Protein AF-A0A8I0FAJ4-F1 (afdb_monomer_lite)

Sequence (45 aa):
MNKNRYRIIFSHARGMFIAVAEIVKSKTKQAGQSQGMMEIDSVTS

Structure (mmCIF, N/CA/C/O backbone):
data_AF-A0A8I0FAJ4-F1
#
_entry.id   AF-A0A8I0FAJ4-F1
#
loop_
_atom_site.group_PDB
_atom_site.id
_atom_site.type_symbol
_atom_site.lab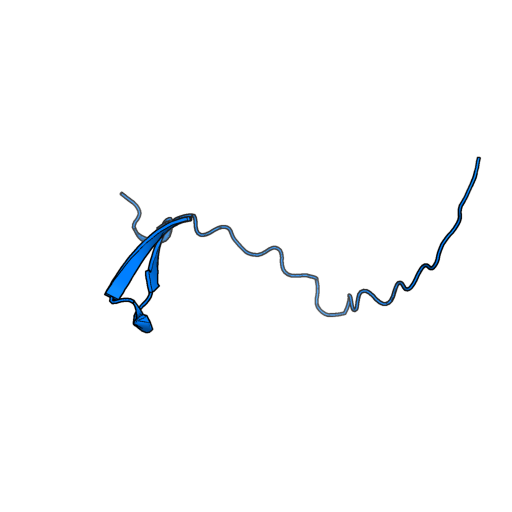el_atom_id
_atom_site.label_alt_id
_atom_site.label_comp_id
_atom_site.label_asym_id
_atom_site.label_entity_id
_atom_site.label_seq_id
_atom_site.pdbx_PDB_ins_code
_atom_site.Cartn_x
_atom_site.Cartn_y
_atom_site.Cartn_z
_atom_site.occupancy
_atom_site.B_iso_or_equiv
_atom_site.auth_seq_id
_atom_site.auth_comp_id
_atom_site.auth_asym_id
_atom_site.auth_atom_id
_atom_site.pdbx_PDB_model_num
ATOM 1 N N . MET A 1 1 ? 16.577 0.144 14.871 1.00 60.78 1 MET A N 1
ATOM 2 C CA . MET A 1 1 ? 15.290 -0.190 14.216 1.00 60.78 1 MET A CA 1
ATOM 3 C C . MET A 1 1 ? 15.250 0.473 12.841 1.00 60.78 1 MET A C 1
ATOM 5 O O . MET A 1 1 ? 15.164 1.692 12.779 1.00 60.78 1 MET A O 1
ATOM 9 N N . ASN A 1 2 ? 15.399 -0.277 11.745 1.00 61.41 2 ASN A N 1
ATOM 10 C CA . ASN A 1 2 ? 15.327 0.314 10.400 1.00 61.41 2 ASN A CA 1
ATOM 11 C C . ASN A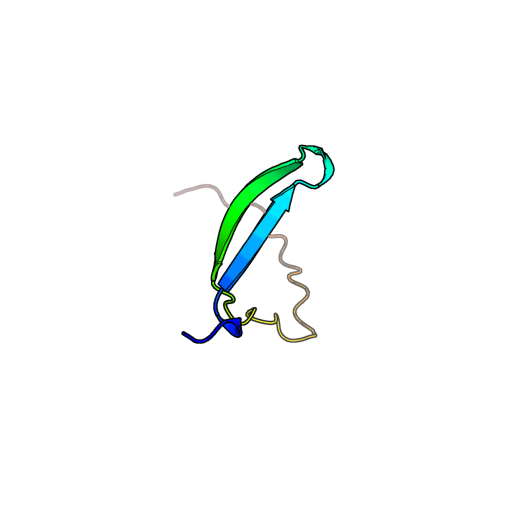 1 2 ? 13.849 0.476 10.012 1.00 61.41 2 ASN A C 1
ATOM 13 O O . ASN A 1 2 ? 13.171 -0.515 9.748 1.00 61.41 2 ASN A O 1
ATOM 17 N N . LYS A 1 3 ? 13.367 1.722 10.010 1.00 71.19 3 LYS A N 1
ATOM 18 C CA . LYS A 1 3 ? 11.961 2.070 9.764 1.00 71.19 3 LYS A CA 1
ATOM 19 C C . LYS A 1 3 ? 11.516 1.816 8.316 1.00 71.19 3 LYS A C 1
ATOM 21 O O . LYS A 1 3 ? 10.329 1.659 8.087 1.00 71.19 3 LYS A O 1
ATOM 26 N N . ASN A 1 4 ? 12.447 1.675 7.368 1.00 77.69 4 ASN A N 1
ATOM 27 C CA . ASN A 1 4 ? 12.135 1.423 5.955 1.00 77.69 4 ASN A CA 1
ATOM 28 C C . ASN A 1 4 ? 11.862 -0.057 5.637 1.00 77.69 4 ASN A C 1
ATOM 30 O O . ASN A 1 4 ? 11.649 -0.395 4.477 1.00 77.69 4 ASN A O 1
ATOM 34 N N . ARG A 1 5 ? 11.895 -0.954 6.633 1.00 86.81 5 ARG A N 1
ATOM 35 C CA . ARG A 1 5 ? 11.551 -2.374 6.444 1.00 86.81 5 ARG A CA 1
ATOM 36 C C . ARG A 1 5 ? 10.069 -2.674 6.619 1.00 86.81 5 ARG A C 1
ATOM 38 O O . ARG A 1 5 ? 9.605 -3.664 6.071 1.00 86.81 5 ARG A O 1
ATOM 45 N N . TYR A 1 6 ? 9.331 -1.834 7.339 1.00 90.81 6 TYR A N 1
ATOM 46 C CA . TYR A 1 6 ? 7.933 -2.092 7.663 1.00 90.81 6 TYR A CA 1
ATOM 47 C C . TYR A 1 6 ? 7.063 -0.891 7.328 1.00 90.81 6 TYR A C 1
ATOM 49 O O . TYR A 1 6 ? 7.460 0.252 7.547 1.00 90.81 6 TYR A O 1
ATOM 57 N N . ARG A 1 7 ? 5.854 -1.155 6.834 1.00 91.19 7 ARG A N 1
ATOM 58 C CA . ARG A 1 7 ? 4.823 -0.133 6.627 1.00 91.19 7 ARG A CA 1
ATOM 59 C C . ARG A 1 7 ? 3.528 -0.517 7.327 1.00 91.19 7 ARG A C 1
ATOM 61 O O . ARG A 1 7 ? 3.179 -1.695 7.390 1.00 91.19 7 ARG A O 1
ATOM 68 N N . ILE A 1 8 ? 2.815 0.491 7.815 1.00 93.25 8 ILE A N 1
ATOM 69 C CA . ILE A 1 8 ? 1.467 0.342 8.367 1.00 93.25 8 ILE A CA 1
ATOM 70 C C . ILE A 1 8 ? 0.456 0.419 7.221 1.00 93.25 8 ILE A C 1
ATOM 72 O O . ILE A 1 8 ? 0.571 1.273 6.343 1.00 93.25 8 ILE A O 1
ATOM 76 N N . ILE A 1 9 ? -0.539 -0.463 7.247 1.00 94.94 9 ILE A N 1
ATOM 77 C CA . ILE A 1 9 ? -1.715 -0.416 6.381 1.00 94.94 9 ILE A CA 1
ATOM 78 C C . ILE A 1 9 ? -2.890 0.065 7.235 1.00 94.94 9 ILE A C 1
ATOM 80 O O . ILE A 1 9 ? -3.269 -0.584 8.213 1.00 94.94 9 ILE A O 1
ATOM 84 N N . PHE A 1 10 ? -3.458 1.212 6.862 1.00 97.38 10 PHE A N 1
ATOM 85 C CA . PHE A 1 10 ? -4.560 1.859 7.569 1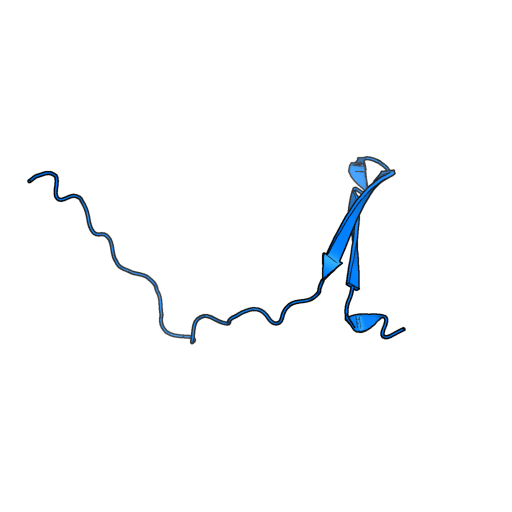.00 97.38 10 PHE A CA 1
ATOM 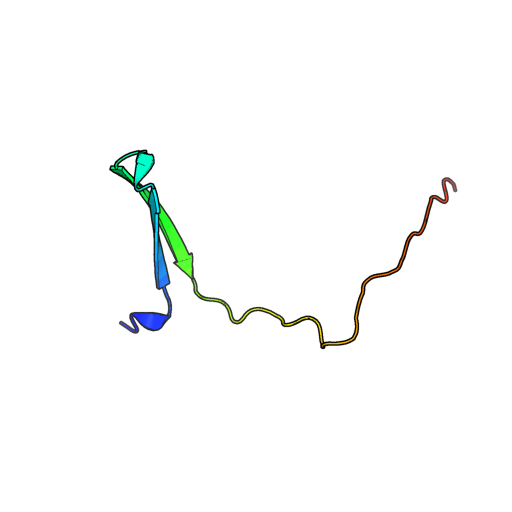86 C C . PHE A 1 10 ? -5.726 2.113 6.614 1.00 97.38 10 PHE A C 1
ATOM 88 O O . PHE A 1 10 ? -5.530 2.566 5.485 1.00 97.38 10 PHE A O 1
ATOM 95 N N . SER A 1 11 ? -6.949 1.840 7.066 1.00 96.25 11 SER A N 1
ATOM 96 C CA . SER A 1 11 ? -8.154 2.197 6.322 1.00 96.25 11 SER A CA 1
ATOM 97 C C . SER A 1 11 ? -8.620 3.584 6.729 1.00 96.25 11 SER A C 1
ATOM 99 O O . SER A 1 11 ? -9.187 3.761 7.804 1.00 96.25 11 SER A O 1
ATOM 101 N N . HIS A 1 12 ? -8.443 4.555 5.836 1.00 95.88 12 HIS A N 1
ATOM 102 C CA . HIS A 1 12 ? -8.942 5.913 6.055 1.00 95.88 12 HIS A CA 1
ATOM 103 C C . HIS A 1 12 ? -10.474 5.956 6.104 1.00 95.88 12 HIS A C 1
ATOM 105 O O . HIS A 1 12 ? -11.033 6.615 6.970 1.00 95.88 12 HIS A O 1
ATOM 111 N N . ALA A 1 13 ? -11.154 5.191 5.243 1.00 97.38 13 ALA A N 1
ATOM 112 C CA . ALA A 1 13 ? -12.616 5.142 5.211 1.00 97.38 13 ALA A CA 1
ATOM 113 C C . ALA A 1 13 ? -13.235 4.580 6.504 1.00 97.38 13 ALA A C 1
ATOM 115 O O . ALA A 1 13 ? -14.332 4.977 6.879 1.00 97.38 13 ALA A O 1
ATOM 116 N N . ARG A 1 14 ? -12.540 3.657 7.186 1.00 95.19 14 ARG A N 1
ATOM 117 C CA . ARG A 1 14 ? -12.999 3.055 8.450 1.00 95.19 14 ARG A CA 1
ATOM 118 C C . ARG A 1 14 ? -12.352 3.662 9.696 1.00 95.19 14 ARG A C 1
ATOM 120 O O . ARG A 1 14 ? -12.703 3.257 10.796 1.00 95.19 14 ARG A O 1
ATOM 127 N N . GLY A 1 15 ? -11.384 4.567 9.541 1.00 97.12 15 GLY A N 1
ATOM 128 C CA . GLY A 1 15 ? -10.599 5.103 10.655 1.00 97.12 15 GLY A CA 1
ATOM 129 C C . GLY A 1 15 ? -9.857 4.028 11.458 1.00 97.12 15 GLY A C 1
ATOM 130 O O . GLY A 1 15 ? -9.660 4.195 12.658 1.00 97.12 15 GLY A O 1
ATOM 131 N N . MET A 1 16 ? -9.473 2.913 10.825 1.00 97.50 16 MET A N 1
ATOM 132 C CA . MET A 1 16 ? -9.006 1.720 11.535 1.00 97.50 16 MET A CA 1
ATOM 133 C C . MET A 1 16 ? -7.659 1.208 11.019 1.00 97.50 16 MET A C 1
ATOM 135 O O . MET A 1 16 ? -7.426 1.107 9.810 1.00 97.50 16 MET A O 1
ATOM 139 N N . PHE A 1 17 ? -6.789 0.829 11.958 1.00 97.00 17 PHE A N 1
ATOM 140 C CA . PHE A 1 17 ? -5.564 0.083 11.678 1.00 97.00 17 PHE A CA 1
ATOM 141 C C . PHE A 1 17 ? -5.903 -1.325 11.181 1.00 97.00 17 PHE A C 1
ATOM 143 O O . PHE A 1 17 ? -6.745 -2.002 11.766 1.00 97.00 17 PHE A O 1
ATOM 150 N N . ILE A 1 18 ? -5.236 -1.768 10.114 1.00 96.75 18 ILE A N 1
ATOM 151 C CA . ILE A 1 18 ? -5.453 -3.104 9.551 1.00 96.75 18 ILE A CA 1
ATOM 152 C C . ILE A 1 18 ? -4.265 -4.015 9.857 1.00 96.75 18 ILE A C 1
ATOM 154 O O . ILE A 1 18 ? -4.459 -5.097 10.402 1.00 96.75 18 ILE A O 1
ATOM 158 N N . ALA A 1 19 ? -3.046 -3.612 9.479 1.00 95.00 19 ALA A N 1
ATOM 159 C CA . ALA A 1 19 ? -1.878 -4.489 9.564 1.00 95.00 19 ALA A CA 1
ATOM 160 C C . ALA A 1 19 ? -0.538 -3.736 9.524 1.00 95.00 19 ALA A C 1
ATOM 162 O O . ALA A 1 19 ? -0.460 -2.574 9.120 1.00 95.00 19 ALA A O 1
ATOM 163 N N . VAL A 1 20 ? 0.536 -4.452 9.869 1.00 92.56 20 VAL A N 1
ATOM 164 C CA . VAL A 1 20 ? 1.924 -4.100 9.537 1.00 92.56 20 VAL A CA 1
ATOM 165 C C . VAL A 1 20 ? 2.430 -5.097 8.499 1.00 92.56 20 VAL A C 1
ATOM 167 O O . VAL A 1 20 ? 2.240 -6.299 8.657 1.00 92.56 20 VAL A O 1
ATOM 170 N N . ALA A 1 21 ? 3.079 -4.605 7.448 1.00 89.81 21 ALA A N 1
ATOM 171 C CA . ALA A 1 21 ? 3.652 -5.437 6.395 1.00 89.81 21 ALA A CA 1
ATOM 172 C C . ALA A 1 21 ? 5.144 -5.153 6.221 1.00 89.81 21 ALA A C 1
ATOM 174 O O . ALA A 1 21 ? 5.579 -4.002 6.323 1.00 89.81 21 ALA A O 1
ATOM 175 N N . GLU A 1 22 ? 5.913 -6.193 5.911 1.00 88.50 22 GLU A N 1
ATOM 176 C CA . GLU A 1 22 ? 7.308 -6.061 5.496 1.00 88.50 22 GLU A CA 1
ATOM 177 C C . GLU A 1 22 ? 7.398 -5.585 4.037 1.00 88.50 22 GLU A C 1
ATOM 179 O O . GLU A 1 22 ? 6.666 -6.053 3.159 1.00 88.50 22 GLU A O 1
ATOM 184 N N . ILE A 1 23 ? 8.302 -4.643 3.764 1.00 84.88 23 ILE A N 1
ATOM 185 C CA . ILE A 1 23 ? 8.607 -4.190 2.407 1.00 84.88 23 ILE A CA 1
ATOM 186 C C . ILE A 1 23 ? 9.577 -5.192 1.776 1.00 84.88 23 ILE A C 1
ATOM 188 O O . ILE A 1 23 ? 10.792 -5.106 1.950 1.00 84.88 23 ILE A O 1
ATOM 192 N N . VAL A 1 24 ? 9.031 -6.129 1.002 1.00 81.69 24 VAL A N 1
ATOM 193 C CA . VAL A 1 24 ? 9.812 -7.035 0.150 1.00 81.69 24 VAL A CA 1
ATOM 194 C C . VAL A 1 24 ? 10.003 -6.375 -1.217 1.00 81.69 24 VAL A C 1
ATOM 196 O O . VAL A 1 24 ? 9.050 -5.834 -1.782 1.00 81.69 24 VAL A O 1
ATOM 199 N N . LYS A 1 25 ? 11.227 -6.397 -1.769 1.00 74.38 25 LYS A N 1
ATOM 200 C CA . LYS A 1 25 ? 11.471 -5.927 -3.144 1.00 74.38 25 LYS A CA 1
ATOM 201 C C . LYS A 1 25 ? 10.544 -6.698 -4.085 1.00 74.38 25 LYS A C 1
ATOM 203 O O . LYS A 1 25 ? 10.585 -7.928 -4.106 1.00 74.38 25 LYS A O 1
ATOM 208 N N . SER A 1 26 ? 9.703 -5.993 -4.840 1.00 68.69 26 SER A N 1
ATOM 209 C CA . SER A 1 26 ? 8.866 -6.640 -5.846 1.00 68.69 26 SER A CA 1
ATOM 210 C C . SER A 1 26 ? 9.770 -7.372 -6.837 1.00 68.69 26 SER A C 1
ATOM 212 O O . SER A 1 26 ? 10.757 -6.819 -7.325 1.00 68.69 26 SER A O 1
ATOM 214 N N . LYS A 1 27 ? 9.454 -8.637 -7.134 1.00 67.94 27 LYS A N 1
ATOM 215 C CA . LYS A 1 27 ? 10.021 -9.296 -8.310 1.00 67.94 27 LYS A CA 1
ATOM 216 C C . LYS A 1 27 ? 9.393 -8.602 -9.511 1.00 67.94 27 LYS A C 1
ATOM 218 O O . LYS A 1 27 ? 8.221 -8.827 -9.808 1.00 67.94 27 LYS A O 1
ATOM 223 N N . THR A 1 28 ? 10.121 -7.695 -10.148 1.00 63.81 28 THR A N 1
ATOM 224 C CA . THR A 1 28 ? 9.698 -7.157 -11.437 1.00 63.81 28 THR A CA 1
ATOM 225 C C . THR A 1 28 ? 9.613 -8.328 -12.4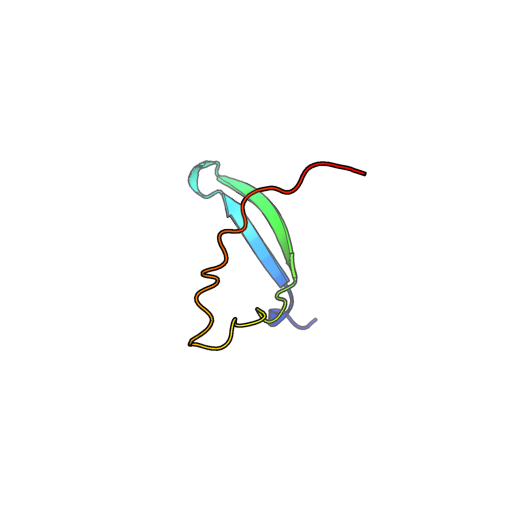12 1.00 63.81 28 THR A C 1
ATOM 227 O O . THR A 1 28 ? 10.567 -9.092 -12.562 1.00 63.81 28 THR A O 1
ATOM 230 N N . LYS A 1 29 ? 8.462 -8.510 -13.070 1.00 61.16 29 LYS A N 1
ATOM 231 C CA . LYS A 1 29 ? 8.461 -9.252 -14.332 1.00 61.16 29 LYS A CA 1
ATOM 232 C C . LYS A 1 29 ? 9.321 -8.428 -15.288 1.00 61.16 29 LYS A C 1
ATOM 234 O O . LYS A 1 29 ? 9.141 -7.213 -15.371 1.00 61.16 29 LYS A O 1
ATOM 239 N N . GLN A 1 30 ? 10.301 -9.054 -15.929 1.00 63.97 30 GLN A N 1
ATOM 240 C CA . GLN A 1 30 ? 11.142 -8.380 -16.913 1.00 63.97 30 GLN A CA 1
ATOM 241 C C . GLN A 1 30 ? 10.222 -7.758 -17.979 1.00 63.97 30 GLN A C 1
ATOM 243 O O . GLN A 1 30 ? 9.285 -8.415 -18.443 1.00 63.97 30 GLN A O 1
ATOM 248 N N . ALA A 1 31 ? 10.426 -6.478 -18.308 1.00 58.97 31 ALA A N 1
ATOM 249 C CA . ALA A 1 31 ? 9.645 -5.807 -19.342 1.00 58.97 31 ALA A CA 1
ATOM 250 C C . ALA A 1 31 ? 9.745 -6.623 -20.644 1.00 58.97 31 ALA A C 1
ATOM 252 O O . ALA A 1 31 ? 10.850 -6.903 -21.100 1.00 58.97 31 ALA A O 1
ATOM 253 N N . GLY A 1 32 ? 8.603 -7.063 -21.184 1.00 62.66 32 GLY A N 1
ATOM 254 C CA . GLY A 1 32 ? 8.532 -7.973 -22.337 1.00 62.66 32 GLY A CA 1
ATOM 255 C C . GLY A 1 32 ? 7.943 -9.358 -22.046 1.00 62.66 32 GLY A C 1
ATOM 256 O O . GLY A 1 32 ? 7.601 -10.064 -22.986 1.00 62.66 32 GLY A O 1
ATOM 257 N N . GLN A 1 33 ? 7.740 -9.744 -20.781 1.00 59.84 33 GLN A N 1
ATOM 258 C CA . GLN A 1 33 ? 6.954 -10.939 -20.446 1.00 59.84 33 GLN A CA 1
ATOM 259 C C . GLN A 1 33 ? 5.479 -10.579 -20.223 1.00 59.84 33 GLN A C 1
ATOM 261 O O . GLN A 1 33 ? 4.976 -10.587 -19.095 1.00 59.84 33 GLN A O 1
ATOM 266 N N . SER A 1 34 ? 4.763 -10.256 -21.303 1.00 62.19 34 SER A N 1
ATOM 267 C CA . SER A 1 34 ? 3.322 -10.505 -21.317 1.00 62.19 34 SER A CA 1
ATOM 268 C C . SER A 1 34 ? 3.152 -12.017 -21.199 1.00 62.19 34 SER A C 1
ATOM 270 O O . SER A 1 34 ? 3.611 -12.781 -22.042 1.00 62.19 34 SER A O 1
ATOM 272 N N . GLN A 1 35 ? 2.541 -12.472 -20.110 1.00 58.62 35 GLN A N 1
ATOM 273 C CA . GLN A 1 35 ? 2.174 -13.873 -19.947 1.00 58.62 35 GLN A CA 1
ATOM 274 C C . GLN A 1 35 ? 0.960 -14.136 -20.848 1.00 58.62 35 GLN A C 1
ATOM 276 O O . GLN A 1 35 ? -0.169 -14.242 -20.385 1.00 58.62 35 GLN A O 1
ATOM 281 N N . GLY A 1 36 ? 1.199 -14.145 -22.158 1.00 56.59 36 GLY A N 1
ATOM 282 C CA . GLY A 1 36 ? 0.319 -14.737 -23.148 1.00 56.59 36 GLY A CA 1
ATOM 283 C C . GLY A 1 36 ? 0.578 -16.233 -23.156 1.00 56.59 36 GLY A C 1
ATOM 284 O O . GLY A 1 36 ? 1.263 -16.734 -24.034 1.00 56.59 36 GLY A O 1
ATOM 285 N N . MET A 1 37 ? 0.072 -16.931 -22.144 1.00 50.12 37 MET A N 1
ATOM 286 C CA . MET A 1 37 ? -0.147 -18.367 -22.244 1.00 50.12 37 MET A CA 1
ATOM 287 C C . MET A 1 37 ? -1.579 -18.611 -21.789 1.00 50.12 37 MET A C 1
ATOM 289 O O . MET A 1 37 ? -1.858 -18.790 -20.606 1.00 50.12 37 MET A O 1
ATOM 293 N N . MET A 1 38 ? -2.499 -18.511 -22.748 1.00 53.38 38 MET A N 1
ATOM 294 C CA . MET A 1 38 ? -3.669 -19.372 -22.711 1.00 53.38 38 MET A CA 1
ATOM 295 C C . MET A 1 38 ? -3.157 -20.791 -22.966 1.00 53.38 38 MET A C 1
ATOM 297 O O . MET A 1 38 ? -2.702 -21.089 -24.062 1.00 53.38 38 MET A O 1
ATOM 301 N N . GLU A 1 39 ? -3.228 -21.637 -21.956 1.00 48.09 39 GLU A N 1
ATOM 302 C CA . GLU A 1 39 ? -3.438 -23.077 -22.105 1.00 48.09 39 GLU A CA 1
ATOM 303 C C . GLU A 1 39 ? -4.509 -23.358 -21.043 1.00 48.09 39 GLU A C 1
ATOM 305 O O . GLU A 1 39 ? -4.251 -23.180 -19.856 1.00 48.09 39 GLU A O 1
ATOM 310 N N . ILE A 1 40 ? -5.809 -23.377 -21.346 1.00 53.72 40 ILE A N 1
ATOM 311 C CA . ILE A 1 40 ? -6.569 -24.382 -22.107 1.00 53.72 40 ILE A CA 1
ATOM 312 C C . ILE A 1 40 ? -6.100 -25.804 -21.788 1.00 53.72 40 ILE A C 1
ATOM 314 O O . ILE A 1 40 ? -5.151 -26.297 -22.376 1.00 53.72 40 ILE A O 1
ATOM 318 N N . ASP A 1 41 ? -6.814 -26.389 -20.823 1.00 46.09 41 ASP A N 1
ATOM 319 C CA . ASP A 1 41 ? -7.133 -27.804 -20.613 1.00 46.09 41 ASP A CA 1
ATOM 320 C C . ASP A 1 41 ? -6.270 -28.879 -21.288 1.00 46.09 41 ASP A C 1
ATOM 322 O O . ASP A 1 41 ? -6.326 -29.084 -22.499 1.00 46.09 41 ASP A O 1
ATOM 326 N N . SER A 1 42 ? -5.738 -29.771 -20.450 1.00 46.41 42 SER A N 1
ATOM 327 C CA . SER A 1 42 ? -5.844 -31.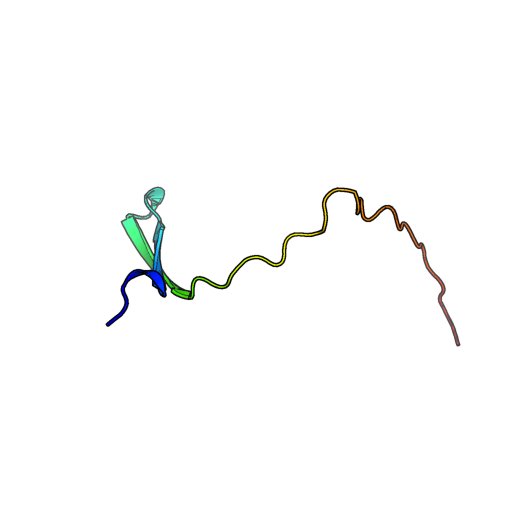204 -20.731 1.00 46.41 42 SER A CA 1
ATOM 328 C C . SER A 1 42 ? -6.067 -32.011 -19.449 1.00 46.41 42 SER A C 1
ATOM 330 O O . SER A 1 42 ? -5.166 -32.265 -18.653 1.00 46.41 42 SER A O 1
ATOM 332 N N . VAL A 1 43 ? -7.331 -32.380 -19.290 1.00 53.41 43 VAL A N 1
ATOM 333 C CA . VAL A 1 43 ? -7.898 -33.530 -18.580 1.00 53.41 43 VAL A CA 1
ATOM 334 C C . VAL A 1 43 ? -7.130 -34.843 -18.885 1.00 53.41 43 VAL A C 1
ATOM 336 O O . VAL A 1 43 ? -6.823 -35.088 -20.046 1.00 53.41 43 VAL A O 1
ATOM 339 N N . THR A 1 44 ? -6.930 -35.699 -17.859 1.00 41.03 44 THR A N 1
ATOM 340 C CA . THR A 1 44 ? -6.681 -37.177 -17.917 1.00 41.03 44 THR A CA 1
ATOM 341 C C . THR A 1 44 ? -5.288 -37.623 -18.431 1.00 41.03 44 THR A C 1
ATOM 343 O O . THR A 1 44 ? -4.834 -37.180 -19.474 1.00 41.03 44 THR A O 1
ATOM 346 N N . SER A 1 45 ? -4.500 -38.487 -17.767 1.00 46.75 45 SER A N 1
ATOM 347 C CA . SER A 1 45 ? -4.777 -39.756 -17.056 1.00 46.75 45 SER A CA 1
ATOM 348 C C . SER A 1 45 ? -3.817 -40.005 -15.892 1.00 46.75 45 SER A C 1
ATOM 350 O O . SER A 1 45 ? -2.671 -39.513 -15.972 1.00 46.75 45 SER A O 1
#

Foldseek 3Di:
DPPQQKDWDADPVVRDTDDIDGDDPDPDPPPPPPVPDDDDDDDDD

pLDDT: mean 73.97, std 18.57, range [41.03, 97.5]

Organism: Acinetobacter baumannii (NCBI:txid470)

Secondary structure (DSSP, 8-state):
--GGGEEEEEETTTTEEEEEEE-PPP-PPPTT-------------

Radius of gyration: 19.46 Å; chains: 1; bounding box: 28×46×37 Å

InterPro domains:
  IPR024973 ESPR domain [PF13018] (1-35)